Protein AF-A0A522UFE2-F1 (afdb_monomer_lite)

Structure (mmCIF, N/CA/C/O backbone):
data_AF-A0A522UFE2-F1
#
_entry.id   AF-A0A522UFE2-F1
#
loop_
_atom_site.group_PDB
_atom_site.id
_atom_site.type_symbol
_atom_site.label_atom_id
_atom_site.label_alt_id
_atom_site.label_comp_id
_atom_site.label_asym_id
_atom_site.label_entity_id
_atom_site.label_seq_id
_atom_site.pdbx_PDB_ins_code
_atom_site.Cartn_x
_atom_site.Cartn_y
_atom_site.Cartn_z
_atom_site.occupancy
_atom_site.B_iso_or_equiv
_atom_site.auth_seq_id
_atom_site.auth_comp_id
_atom_site.auth_asym_id
_atom_site.auth_atom_id
_atom_site.pdbx_PDB_model_num
ATOM 1 N N . MET A 1 1 ? 15.432 -14.863 -45.506 1.00 61.09 1 MET A N 1
ATOM 2 C CA . MET A 1 1 ? 14.251 -14.047 -45.128 1.00 61.09 1 MET A CA 1
ATOM 3 C C . MET A 1 1 ? 13.942 -14.118 -43.629 1.00 61.09 1 MET A C 1
ATOM 5 O O . MET A 1 1 ? 13.671 -13.081 -43.043 1.00 61.09 1 MET A O 1
ATOM 9 N N . ILE A 1 2 ? 14.026 -15.294 -42.988 1.00 64.62 2 ILE A N 1
ATOM 10 C CA . ILE A 1 2 ? 13.842 -15.439 -41.525 1.00 64.62 2 ILE A CA 1
ATOM 11 C C . ILE A 1 2 ? 15.003 -14.807 -40.733 1.00 64.62 2 ILE A C 1
ATOM 13 O O . ILE A 1 2 ? 14.769 -14.084 -39.770 1.00 64.62 2 ILE A O 1
ATOM 17 N N . GLU A 1 3 ? 16.247 -14.990 -41.182 1.00 68.81 3 GLU A N 1
ATOM 18 C CA . GLU A 1 3 ? 17.440 -14.450 -40.504 1.00 68.81 3 GLU A CA 1
ATOM 19 C C . GLU A 1 3 ? 17.472 -12.915 -40.471 1.00 68.81 3 GLU A C 1
ATOM 21 O O . GLU A 1 3 ? 17.740 -12.312 -39.437 1.00 68.81 3 GLU A O 1
ATOM 26 N N . THR A 1 4 ? 17.095 -12.266 -41.575 1.00 77.31 4 THR A N 1
ATOM 27 C CA . THR A 1 4 ? 16.983 -10.802 -41.669 1.00 77.31 4 THR A CA 1
ATOM 28 C C . THR A 1 4 ? 15.915 -10.233 -40.732 1.00 77.31 4 THR A C 1
ATOM 30 O O . THR A 1 4 ? 16.087 -9.147 -40.190 1.00 77.31 4 THR A O 1
ATOM 33 N N . LEU A 1 5 ? 14.832 -10.977 -40.495 1.00 79.31 5 LEU A N 1
ATOM 34 C CA . LEU A 1 5 ? 13.759 -10.592 -39.574 1.00 79.31 5 LEU A CA 1
ATOM 35 C C . LEU A 1 5 ? 14.210 -10.705 -38.109 1.00 79.31 5 LEU A C 1
ATOM 37 O O . LEU A 1 5 ? 13.937 -9.811 -37.311 1.00 79.31 5 LEU A O 1
ATOM 41 N N . GLY A 1 6 ? 14.965 -11.757 -37.775 1.00 80.94 6 GLY A N 1
ATOM 42 C CA . GLY A 1 6 ? 15.548 -11.942 -36.443 1.00 80.94 6 GLY A CA 1
ATOM 43 C C . GLY A 1 6 ? 16.534 -10.835 -36.058 1.00 80.94 6 GLY A C 1
ATOM 44 O O . GLY A 1 6 ? 16.482 -10.330 -34.938 1.00 80.94 6 GLY A O 1
ATOM 45 N N . VAL A 1 7 ? 17.376 -10.394 -36.999 1.00 84.44 7 VAL A N 1
ATOM 46 C CA . VAL A 1 7 ? 18.330 -9.291 -36.776 1.00 84.44 7 VAL A CA 1
ATOM 47 C C . VAL A 1 7 ? 17.610 -7.963 -36.524 1.00 84.44 7 VAL A C 1
ATOM 49 O O . VAL A 1 7 ? 17.995 -7.222 -35.622 1.00 84.44 7 VAL A O 1
ATOM 52 N N . ILE A 1 8 ? 16.534 -7.674 -37.263 1.00 84.69 8 ILE A N 1
ATOM 53 C CA . ILE A 1 8 ? 15.736 -6.453 -37.063 1.00 84.69 8 ILE A CA 1
ATOM 54 C C . ILE A 1 8 ? 15.066 -6.460 -35.684 1.00 84.69 8 ILE A C 1
ATOM 56 O O . ILE A 1 8 ? 15.129 -5.459 -34.974 1.00 84.69 8 ILE A O 1
ATOM 60 N N . ILE A 1 9 ? 14.469 -7.583 -35.269 1.00 84.56 9 ILE A N 1
ATOM 61 C CA . ILE A 1 9 ? 13.841 -7.714 -33.943 1.00 84.56 9 ILE A CA 1
ATOM 62 C C . ILE A 1 9 ? 14.877 -7.524 -32.830 1.00 84.56 9 ILE A C 1
ATOM 64 O O . ILE A 1 9 ? 14.617 -6.797 -31.871 1.00 84.56 9 ILE A O 1
ATOM 68 N N . LEU A 1 10 ? 16.061 -8.126 -32.972 1.00 87.31 10 LEU A N 1
ATOM 69 C CA . LEU A 1 10 ? 17.159 -7.963 -32.021 1.00 87.31 10 LEU A CA 1
ATOM 70 C C . LEU A 1 10 ? 17.579 -6.491 -31.903 1.00 87.31 10 LEU A C 1
ATOM 72 O O . LEU A 1 10 ? 17.771 -5.987 -30.799 1.00 87.31 10 LEU A O 1
ATOM 76 N N . PHE A 1 11 ? 17.663 -5.785 -33.031 1.00 88.62 11 PHE A N 1
ATOM 77 C CA . PHE A 1 11 ? 17.999 -4.366 -33.063 1.00 88.62 11 PHE A CA 1
ATOM 78 C C . PHE A 1 11 ? 16.919 -3.519 -32.372 1.00 88.62 11 PHE A C 1
ATOM 80 O O . PHE A 1 11 ? 17.228 -2.705 -31.506 1.00 88.62 11 PHE A O 1
ATOM 87 N N . VAL A 1 12 ? 15.637 -3.758 -32.666 1.00 87.62 12 VAL A N 1
ATOM 88 C CA . VAL A 1 12 ? 14.531 -3.060 -31.988 1.00 87.62 12 VAL A CA 1
ATOM 89 C C . VAL A 1 12 ? 14.576 -3.300 -30.476 1.00 87.62 12 VAL A C 1
ATOM 91 O O . VAL A 1 12 ? 14.420 -2.370 -29.682 1.00 87.62 12 VAL A O 1
ATOM 94 N N . PHE A 1 13 ? 14.837 -4.540 -30.067 1.00 89.12 13 PHE A N 1
ATOM 95 C CA . PHE A 1 13 ? 14.903 -4.905 -28.661 1.00 89.12 13 PHE A CA 1
ATOM 96 C C . PHE A 1 13 ? 16.060 -4.207 -27.934 1.00 89.12 13 PHE A C 1
ATOM 98 O O . PHE A 1 13 ? 15.844 -3.592 -26.892 1.00 89.12 13 PHE A O 1
ATOM 105 N N . ILE A 1 14 ? 17.270 -4.251 -28.496 1.00 90.75 14 ILE A N 1
ATOM 106 C CA . ILE A 1 14 ? 18.473 -3.681 -27.873 1.00 90.75 14 ILE A CA 1
ATOM 107 C C . ILE A 1 14 ? 18.424 -2.153 -27.828 1.00 90.75 14 ILE A C 1
ATOM 109 O O . ILE A 1 14 ? 18.828 -1.573 -26.826 1.00 90.75 14 ILE A O 1
ATOM 113 N N . TYR A 1 15 ? 17.949 -1.496 -28.887 1.00 91.31 15 TYR A N 1
ATOM 114 C CA . TYR A 1 15 ? 18.036 -0.037 -28.988 1.00 91.31 15 TYR A CA 1
ATOM 115 C C . TYR A 1 15 ? 16.830 0.702 -28.415 1.00 91.31 15 TYR A C 1
ATOM 117 O O . TYR A 1 15 ? 16.974 1.855 -28.018 1.00 91.31 15 TYR A O 1
ATOM 125 N N . TYR A 1 16 ? 15.661 0.063 -28.340 1.00 89.19 16 TYR A N 1
ATOM 126 C CA . TYR A 1 16 ? 14.452 0.725 -27.849 1.00 89.19 16 TYR A CA 1
ATOM 127 C C . TYR A 1 16 ? 13.933 0.087 -26.567 1.00 89.19 16 TYR A C 1
ATOM 129 O O . TYR A 1 16 ? 13.780 0.776 -25.565 1.00 89.19 16 TYR A O 1
ATOM 137 N N . ILE A 1 17 ? 13.720 -1.229 -26.551 1.00 91.88 17 ILE A N 1
ATOM 138 C CA . ILE A 1 17 ? 13.084 -1.889 -25.401 1.00 91.88 17 ILE A CA 1
ATOM 139 C C . ILE A 1 17 ? 14.013 -1.884 -24.180 1.00 91.88 17 ILE A C 1
ATOM 141 O O . ILE A 1 17 ? 13.602 -1.485 -23.090 1.00 91.88 17 ILE A O 1
ATOM 145 N N . LEU A 1 18 ? 15.275 -2.279 -24.358 1.00 92.75 18 LEU A N 1
ATOM 146 C CA . LEU A 1 18 ? 16.255 -2.388 -23.273 1.00 92.75 18 LEU A CA 1
ATOM 147 C C . LEU A 1 18 ? 16.516 -1.038 -22.572 1.00 92.75 18 LEU A C 1
ATOM 149 O O . LEU A 1 18 ? 16.400 -0.982 -21.345 1.00 92.75 18 LEU A O 1
ATOM 153 N N . PRO A 1 19 ? 16.778 0.073 -23.292 1.00 94.44 19 PRO A N 1
ATOM 154 C CA . PRO A 1 19 ? 16.969 1.379 -22.670 1.00 94.44 19 PRO A CA 1
ATOM 155 C C . PRO A 1 19 ? 15.703 1.893 -21.987 1.00 94.44 19 PRO A C 1
ATOM 157 O O . PRO A 1 19 ? 15.796 2.444 -20.893 1.00 94.44 19 PRO A O 1
ATOM 160 N N . THR A 1 20 ? 14.515 1.674 -22.567 1.00 93.44 20 THR A N 1
ATOM 161 C CA . THR A 1 20 ? 13.252 2.046 -21.911 1.00 93.44 20 THR A CA 1
ATOM 162 C C . THR A 1 20 ? 13.071 1.301 -20.591 1.00 93.44 20 THR A C 1
ATOM 164 O O . THR A 1 20 ? 12.734 1.932 -19.592 1.00 93.44 20 THR A O 1
ATOM 167 N N . ILE A 1 21 ? 13.363 -0.003 -20.539 1.00 94.19 21 ILE A N 1
ATOM 168 C CA . ILE A 1 21 ? 13.310 -0.778 -19.290 1.00 94.19 21 ILE A CA 1
ATOM 169 C C . ILE A 1 21 ? 14.284 -0.209 -18.253 1.00 94.19 21 ILE A C 1
ATOM 171 O O . ILE A 1 21 ? 13.901 -0.041 -17.096 1.00 94.19 21 ILE A O 1
ATOM 175 N N . ILE A 1 22 ? 15.514 0.127 -18.653 1.00 95.62 22 ILE A N 1
ATOM 176 C CA . ILE A 1 22 ? 16.522 0.698 -17.748 1.00 95.62 22 ILE A CA 1
ATOM 177 C C . ILE A 1 22 ? 16.064 2.056 -17.202 1.00 95.62 22 ILE A C 1
ATOM 179 O O . ILE A 1 22 ? 16.133 2.281 -15.995 1.00 95.62 22 ILE A O 1
ATOM 183 N N . ILE A 1 23 ? 15.558 2.945 -18.060 1.00 95.12 23 ILE A N 1
ATOM 184 C CA . ILE A 1 23 ? 15.082 4.277 -17.659 1.00 95.12 23 ILE A CA 1
ATOM 185 C C . ILE A 1 23 ? 13.871 4.155 -16.729 1.00 95.12 23 ILE A C 1
ATOM 187 O O . ILE A 1 23 ? 13.848 4.779 -15.668 1.00 95.12 23 ILE A O 1
ATOM 191 N N . CYS A 1 24 ? 12.885 3.323 -17.079 1.00 92.94 24 CYS A N 1
ATOM 192 C CA . CYS A 1 24 ? 11.717 3.085 -16.234 1.00 92.94 24 CYS A CA 1
ATOM 193 C C . CYS A 1 24 ? 12.113 2.466 -14.887 1.00 92.94 24 CYS A C 1
ATOM 195 O O . CYS A 1 24 ? 11.653 2.927 -13.844 1.00 92.94 24 CYS A O 1
ATOM 197 N N . GLY A 1 25 ? 12.995 1.464 -14.890 1.00 93.62 25 GLY A N 1
ATOM 198 C CA . GLY A 1 25 ? 13.504 0.830 -13.674 1.00 93.62 25 GLY A CA 1
ATOM 199 C C . GLY A 1 25 ? 14.259 1.811 -12.777 1.00 93.62 25 GLY A C 1
ATOM 200 O O . GLY A 1 25 ? 13.993 1.877 -11.578 1.00 93.62 25 GLY A O 1
ATOM 201 N N . GLY A 1 26 ? 15.140 2.631 -13.357 1.00 93.88 26 GLY A N 1
ATOM 202 C CA . GLY A 1 26 ? 15.868 3.678 -12.639 1.00 93.88 26 GLY A CA 1
ATOM 203 C C . GLY A 1 26 ? 14.940 4.732 -12.035 1.00 93.88 26 GLY A C 1
ATOM 204 O O . GLY A 1 26 ? 15.106 5.106 -10.875 1.00 93.88 26 GLY A O 1
ATOM 205 N N . TYR A 1 27 ? 13.914 5.158 -12.776 1.00 91.44 27 TYR A N 1
ATOM 206 C CA . TYR A 1 27 ? 12.900 6.080 -12.267 1.00 91.44 27 TYR A CA 1
ATOM 207 C C . TYR A 1 27 ? 12.121 5.485 -11.087 1.00 91.44 27 TYR A C 1
ATOM 209 O O . TYR A 1 27 ? 11.969 6.145 -10.062 1.00 91.44 27 TYR A O 1
ATOM 217 N N . LEU A 1 28 ? 11.676 4.227 -11.185 1.00 90.31 28 LEU A N 1
ATOM 218 C CA . LEU A 1 28 ? 10.976 3.552 -10.087 1.00 90.31 28 LEU A CA 1
ATOM 219 C C . LEU A 1 28 ? 11.856 3.446 -8.832 1.00 90.31 28 LEU A C 1
ATOM 221 O O . LEU A 1 28 ? 11.386 3.748 -7.736 1.00 90.31 28 LEU A O 1
ATOM 225 N N . LEU A 1 29 ? 13.133 3.080 -8.985 1.00 90.19 29 LEU A N 1
ATOM 226 C CA . LEU A 1 29 ? 14.089 3.026 -7.874 1.00 90.19 29 LEU A CA 1
ATOM 227 C C . LEU A 1 29 ? 14.295 4.397 -7.227 1.00 90.19 29 LEU A C 1
ATOM 229 O O . LEU A 1 29 ? 14.285 4.497 -6.001 1.00 90.19 29 LEU A O 1
ATOM 233 N N . TYR A 1 30 ? 14.424 5.454 -8.032 1.00 90.44 30 TYR A N 1
ATOM 234 C CA . TYR A 1 30 ? 14.517 6.822 -7.528 1.00 90.44 30 TYR A CA 1
ATOM 235 C C . TYR A 1 30 ? 13.289 7.196 -6.688 1.00 90.44 30 TYR A C 1
ATOM 237 O O . TYR A 1 30 ? 13.452 7.685 -5.575 1.00 90.44 30 TYR A O 1
ATOM 245 N N . LYS A 1 31 ? 12.072 6.900 -7.168 1.00 88.12 31 LYS A N 1
ATOM 246 C CA . LYS A 1 31 ? 10.823 7.187 -6.438 1.00 88.12 31 LYS A CA 1
ATOM 247 C C . LYS A 1 31 ? 10.730 6.428 -5.116 1.00 88.12 31 LYS A C 1
ATOM 249 O O . LYS A 1 31 ? 10.284 6.998 -4.125 1.00 88.12 31 LYS A O 1
ATOM 254 N N . ILE A 1 32 ? 11.180 5.171 -5.091 1.00 87.00 32 ILE A N 1
ATOM 255 C CA . ILE A 1 32 ? 11.267 4.366 -3.864 1.00 87.00 32 ILE A CA 1
ATOM 256 C C . ILE A 1 32 ? 12.258 4.991 -2.880 1.00 87.00 32 ILE A C 1
ATOM 258 O O . ILE A 1 32 ? 11.941 5.126 -1.702 1.00 87.00 32 ILE A O 1
ATOM 262 N N . TRP A 1 33 ? 13.432 5.403 -3.359 1.00 87.62 33 TRP A N 1
ATOM 263 C CA . TRP A 1 33 ? 14.462 6.015 -2.521 1.00 87.62 33 TRP A CA 1
ATOM 264 C C . TRP A 1 33 ? 14.036 7.380 -1.969 1.00 87.62 33 TRP A C 1
ATOM 266 O O . TRP A 1 33 ? 14.331 7.713 -0.826 1.00 87.62 33 TRP A O 1
ATOM 276 N N . SER A 1 34 ? 13.334 8.177 -2.774 1.00 87.69 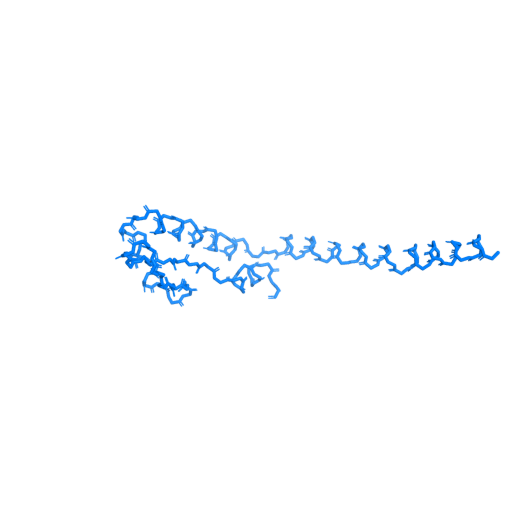34 SER A N 1
ATOM 277 C CA . SER A 1 34 ? 12.852 9.507 -2.396 1.00 87.69 34 SER A CA 1
ATOM 278 C C . SER A 1 34 ? 11.504 9.491 -1.670 1.00 87.69 34 SER A C 1
ATOM 280 O O . SER A 1 34 ? 10.921 10.555 -1.461 1.00 87.69 34 SER A O 1
ATOM 282 N N . ALA A 1 35 ? 10.953 8.314 -1.366 1.00 89.12 35 ALA A N 1
ATOM 283 C CA . ALA A 1 35 ? 9.653 8.201 -0.720 1.00 89.12 35 ALA A CA 1
ATOM 284 C C . ALA A 1 35 ? 9.682 8.869 0.659 1.00 89.12 35 ALA A C 1
ATOM 286 O O . ALA A 1 35 ? 10.654 8.740 1.405 1.00 89.12 35 ALA A O 1
ATOM 287 N N . ASN A 1 36 ? 8.607 9.575 1.014 1.00 87.62 36 ASN A N 1
ATOM 288 C CA . ASN A 1 36 ? 8.517 10.188 2.334 1.00 87.62 36 ASN A CA 1
ATOM 289 C C . ASN A 1 36 ? 8.301 9.076 3.379 1.00 87.62 36 ASN A C 1
ATOM 291 O O . ASN A 1 36 ? 7.237 8.447 3.361 1.00 87.62 36 ASN A O 1
ATOM 295 N N . PRO A 1 37 ? 9.254 8.836 4.302 1.00 87.94 37 PRO A N 1
ATOM 296 C CA . PRO A 1 37 ? 9.161 7.729 5.251 1.00 87.94 37 PRO A CA 1
ATOM 297 C C . PRO A 1 37 ? 7.915 7.825 6.140 1.00 87.94 37 PRO A C 1
ATOM 299 O O . PRO A 1 37 ? 7.305 6.799 6.427 1.00 87.94 37 PRO A O 1
ATOM 302 N N . TYR A 1 38 ? 7.473 9.039 6.489 1.00 89.25 38 TYR A N 1
ATOM 303 C CA . TYR A 1 38 ? 6.275 9.252 7.306 1.00 89.25 38 TYR A CA 1
ATOM 304 C C . TYR A 1 38 ? 4.986 8.830 6.590 1.00 89.25 38 TYR A C 1
ATOM 306 O O . TYR A 1 38 ? 4.104 8.221 7.191 1.00 89.25 38 TYR A O 1
ATOM 314 N N . GLU A 1 39 ? 4.869 9.123 5.293 1.00 89.75 39 GLU A N 1
ATOM 315 C CA . GLU A 1 39 ? 3.703 8.719 4.496 1.00 89.75 39 GLU A CA 1
ATOM 316 C C . GLU A 1 39 ? 3.696 7.201 4.269 1.00 89.75 39 GLU A C 1
ATOM 318 O O . GLU A 1 39 ? 2.646 6.560 4.345 1.00 89.75 39 GLU A O 1
ATOM 323 N N . VAL A 1 40 ? 4.871 6.603 4.042 1.00 90.56 40 VAL A N 1
ATOM 324 C CA . VAL A 1 40 ? 5.011 5.146 3.902 1.00 90.56 40 VAL A CA 1
ATOM 325 C C . VAL A 1 40 ? 4.616 4.438 5.197 1.00 90.56 40 VAL A C 1
ATOM 327 O O . VAL A 1 40 ? 3.821 3.496 5.152 1.00 90.56 40 VAL A O 1
ATOM 330 N N . GLU A 1 41 ? 5.117 4.902 6.342 1.00 92.94 41 GLU A N 1
ATOM 331 C CA . GLU A 1 41 ? 4.777 4.345 7.652 1.00 92.94 41 GLU A CA 1
ATOM 332 C C . GLU A 1 41 ? 3.280 4.483 7.942 1.00 92.94 41 GLU A C 1
ATOM 334 O O . GLU A 1 41 ? 2.630 3.502 8.307 1.00 92.94 41 GLU A O 1
ATOM 339 N N . LYS A 1 42 ? 2.693 5.658 7.686 1.00 91.56 42 LYS A N 1
ATOM 340 C CA . LYS A 1 42 ? 1.253 5.882 7.851 1.00 91.56 42 LYS A CA 1
ATOM 341 C C . LYS A 1 42 ? 0.431 4.880 7.035 1.00 91.56 42 LYS A C 1
ATOM 343 O O . LYS A 1 42 ? -0.477 4.242 7.565 1.00 91.56 42 LYS A O 1
ATOM 348 N N . VAL A 1 43 ? 0.766 4.683 5.758 1.00 93.00 43 VAL A N 1
ATOM 349 C CA . VAL A 1 43 ? 0.078 3.704 4.899 1.00 93.00 43 VAL A CA 1
ATOM 350 C C . VAL A 1 43 ? 0.259 2.274 5.419 1.00 93.00 43 VAL A C 1
ATOM 352 O O . VAL A 1 43 ? -0.675 1.472 5.338 1.00 93.00 43 VAL A O 1
ATOM 355 N N . GLN A 1 44 ? 1.428 1.927 5.962 1.00 92.81 44 GLN A N 1
ATOM 356 C CA . GLN A 1 44 ? 1.661 0.615 6.571 1.00 92.81 44 GLN A CA 1
ATOM 357 C C . GLN A 1 44 ? 0.820 0.405 7.835 1.00 92.81 44 GLN A C 1
ATOM 359 O O . GLN A 1 44 ? 0.193 -0.648 7.970 1.00 92.81 44 GLN A O 1
ATOM 364 N N . GLN A 1 45 ? 0.739 1.406 8.713 1.00 93.44 45 GLN A N 1
ATOM 365 C CA . GLN A 1 45 ? -0.108 1.369 9.906 1.00 93.44 45 GLN A CA 1
ATOM 366 C C . GLN A 1 45 ? -1.584 1.207 9.524 1.00 93.44 45 GLN A C 1
ATOM 368 O O . GLN A 1 45 ? -2.254 0.314 10.037 1.00 93.44 45 GLN A O 1
ATOM 373 N N . MET A 1 46 ? -2.070 1.967 8.537 1.00 93.38 46 MET A N 1
ATOM 374 C CA . MET A 1 46 ? -3.436 1.815 8.020 1.00 93.38 46 MET A CA 1
ATOM 375 C C . MET A 1 46 ? -3.691 0.403 7.477 1.00 93.38 46 MET A C 1
ATOM 377 O O . MET A 1 46 ? -4.714 -0.206 7.785 1.00 93.38 46 MET A O 1
ATOM 381 N N . LYS A 1 47 ? -2.755 -0.162 6.698 1.00 94.06 47 LYS A N 1
ATOM 382 C CA . LYS A 1 47 ? -2.865 -1.542 6.187 1.00 94.06 47 LYS A CA 1
ATOM 383 C C . LYS A 1 47 ? -2.918 -2.564 7.321 1.00 94.06 47 LYS A C 1
ATOM 385 O O . LYS A 1 47 ? -3.668 -3.536 7.228 1.00 94.06 47 LYS A O 1
ATOM 390 N N . HIS A 1 48 ? -2.145 -2.347 8.381 1.00 94.94 48 HIS A N 1
ATOM 391 C CA . HIS A 1 48 ? -2.161 -3.199 9.561 1.00 94.94 48 HIS A CA 1
ATOM 392 C C . HIS A 1 48 ? -3.507 -3.122 10.295 1.00 94.94 48 HIS A C 1
ATOM 394 O O . HIS A 1 48 ? -4.113 -4.160 10.562 1.00 94.94 48 HIS A O 1
ATOM 400 N N . THR A 1 49 ? -4.031 -1.918 10.535 1.00 94.88 49 THR A N 1
ATOM 401 C CA . THR A 1 49 ? -5.349 -1.716 11.157 1.00 94.88 49 THR A CA 1
ATOM 402 C C . THR A 1 49 ? -6.460 -2.352 10.327 1.00 94.88 49 THR A C 1
ATOM 404 O O . THR A 1 49 ? -7.264 -3.108 10.864 1.00 94.88 49 THR A O 1
ATOM 407 N N . VAL A 1 50 ? -6.456 -2.163 9.005 1.00 94.94 50 VAL A N 1
ATOM 408 C CA . VAL A 1 50 ? -7.418 -2.801 8.091 1.00 94.94 50 VAL A CA 1
ATOM 409 C C . VAL A 1 50 ? -7.356 -4.327 8.174 1.00 94.94 50 VAL A C 1
ATOM 411 O O . VAL A 1 50 ? -8.393 -4.990 8.181 1.00 94.94 50 VAL A O 1
ATOM 414 N N . LYS A 1 51 ? -6.153 -4.908 8.263 1.00 95.25 51 LYS A N 1
ATOM 415 C CA . LYS A 1 51 ? -5.983 -6.359 8.415 1.00 95.25 51 LYS A CA 1
ATOM 416 C C . LYS A 1 51 ? -6.609 -6.859 9.719 1.00 95.25 51 LYS A C 1
ATOM 418 O O . LYS A 1 51 ? -7.280 -7.887 9.703 1.00 95.25 51 LYS A O 1
ATOM 423 N N . LEU A 1 52 ? -6.419 -6.134 10.822 1.00 94.56 52 LEU A N 1
ATOM 424 C CA . LEU A 1 52 ? -7.035 -6.457 12.111 1.00 94.56 52 LEU A CA 1
ATOM 425 C C . LEU A 1 52 ? -8.559 -6.283 12.083 1.00 94.56 52 LEU A C 1
ATOM 427 O O . LEU A 1 52 ? -9.275 -7.130 12.613 1.00 94.56 52 LEU A O 1
ATOM 431 N N . ALA A 1 53 ? -9.057 -5.229 11.434 1.00 93.69 53 ALA A N 1
ATOM 432 C CA . ALA A 1 53 ? -10.487 -4.977 11.291 1.00 93.69 53 ALA A CA 1
ATOM 433 C C . ALA A 1 53 ? -11.174 -6.104 10.507 1.00 93.69 53 ALA A C 1
ATOM 435 O O . ALA A 1 53 ? -12.177 -6.654 10.954 1.00 93.69 53 ALA A O 1
ATOM 436 N N . ASN A 1 54 ? -10.574 -6.527 9.390 1.00 92.56 54 ASN A N 1
ATOM 437 C CA . ASN A 1 54 ? -11.065 -7.651 8.587 1.00 92.56 54 ASN A CA 1
ATOM 438 C C . ASN A 1 54 ? -10.944 -9.009 9.300 1.00 92.56 54 ASN A C 1
ATOM 440 O O . ASN A 1 54 ? -11.640 -9.949 8.931 1.00 92.56 54 ASN A O 1
ATOM 444 N N . ALA A 1 55 ? -10.085 -9.118 10.317 1.00 92.56 55 ALA A N 1
ATOM 445 C CA . ALA A 1 55 ? -10.004 -10.284 11.195 1.00 92.56 55 ALA A CA 1
ATOM 446 C C . ALA A 1 55 ? -11.035 -10.251 12.345 1.00 92.56 55 ALA A C 1
ATOM 448 O O . ALA A 1 55 ? -11.061 -11.170 13.159 1.00 92.56 55 ALA A O 1
ATOM 449 N N . GLY A 1 56 ? -11.875 -9.210 12.429 1.00 89.50 56 GLY A N 1
ATOM 450 C CA . GLY A 1 56 ? -12.941 -9.087 13.427 1.00 89.50 56 GLY A CA 1
ATOM 451 C C . GLY A 1 56 ? -12.557 -8.333 14.705 1.00 89.50 56 GLY A C 1
ATOM 452 O O . GLY A 1 56 ? -13.309 -8.366 15.677 1.00 89.50 56 GLY A O 1
ATOM 453 N N . ASN A 1 57 ? -11.411 -7.643 14.743 1.00 94.00 57 ASN A N 1
ATOM 454 C CA . ASN A 1 57 ? -11.038 -6.829 15.902 1.00 94.00 57 ASN A CA 1
ATOM 455 C C . ASN A 1 57 ? -11.897 -5.553 15.973 1.00 94.00 57 ASN A C 1
ATOM 457 O O . ASN A 1 57 ? -11.769 -4.668 15.127 1.00 94.00 57 ASN A O 1
ATOM 461 N N . GLN A 1 58 ? -12.727 -5.435 17.014 1.00 92.81 58 GLN A N 1
ATOM 462 C CA . GLN A 1 58 ? -13.664 -4.318 17.187 1.00 92.81 58 GLN A CA 1
ATOM 463 C C . GLN A 1 58 ? -12.985 -2.944 17.276 1.00 92.81 58 GLN A C 1
ATOM 465 O O . GLN A 1 58 ? -13.454 -1.999 16.648 1.00 92.81 58 GLN A O 1
ATOM 470 N N . ASN A 1 59 ? -11.855 -2.828 17.978 1.00 94.19 59 ASN A N 1
ATOM 471 C CA . ASN A 1 59 ? -11.142 -1.550 18.096 1.00 94.19 59 ASN A CA 1
ATOM 472 C C . ASN A 1 59 ? -10.566 -1.108 16.745 1.00 94.19 59 ASN A C 1
ATOM 474 O O . ASN A 1 59 ? -10.592 0.070 16.402 1.00 94.19 59 ASN A O 1
ATOM 478 N N . ALA A 1 60 ? -10.073 -2.065 15.955 1.00 93.31 60 ALA A N 1
ATOM 479 C CA . ALA A 1 60 ? -9.565 -1.785 14.617 1.00 93.31 60 ALA A CA 1
ATOM 480 C C . ALA A 1 60 ? -10.691 -1.431 13.634 1.00 93.31 60 ALA A C 1
ATOM 482 O O . ALA A 1 60 ? -10.484 -0.601 12.753 1.00 93.31 60 ALA A O 1
ATOM 483 N N . ILE A 1 61 ? -1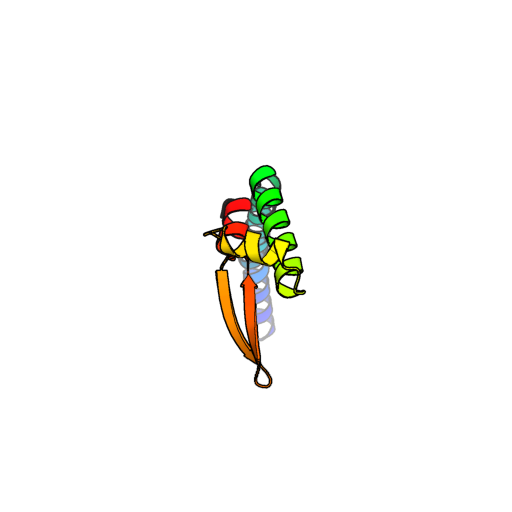1.875 -2.034 13.793 1.00 92.75 61 ILE A N 1
ATOM 484 C CA . ILE A 1 61 ? -13.077 -1.682 13.029 1.00 92.75 61 ILE A CA 1
ATOM 485 C C . ILE A 1 61 ? -13.464 -0.228 13.297 1.00 92.75 61 ILE A C 1
ATOM 487 O O . ILE A 1 61 ? -13.597 0.52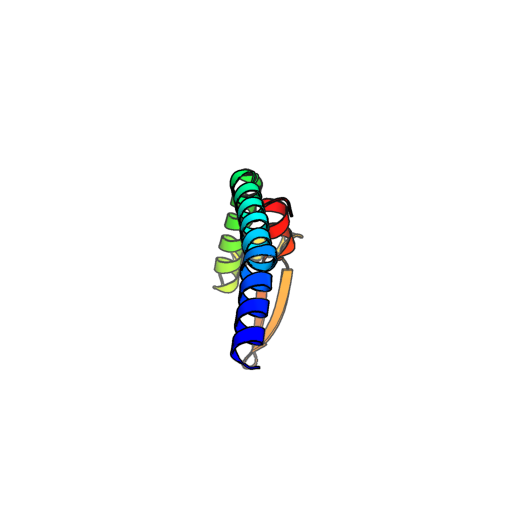7 12.341 1.00 92.75 61 ILE A O 1
ATOM 491 N N . LEU A 1 62 ? -13.567 0.177 14.567 1.00 93.44 62 LEU A N 1
ATOM 492 C CA . LEU A 1 62 ? -13.890 1.558 14.941 1.00 93.44 62 LEU A CA 1
ATOM 493 C C . LEU A 1 62 ? -12.868 2.547 14.370 1.00 93.44 62 LEU A C 1
ATOM 495 O O . LEU A 1 62 ? -13.250 3.502 13.701 1.00 93.44 62 LEU A O 1
ATOM 499 N N . ALA A 1 63 ? -11.573 2.256 14.513 1.00 92.75 63 ALA A N 1
ATOM 500 C CA . ALA A 1 63 ? -10.518 3.082 13.927 1.00 92.75 63 ALA A CA 1
ATOM 501 C C . ALA A 1 63 ? -10.632 3.191 12.392 1.00 92.75 63 ALA A C 1
ATOM 503 O O . ALA A 1 63 ? -10.369 4.245 11.821 1.00 92.75 63 ALA A O 1
ATOM 504 N N . CYS A 1 64 ? -11.049 2.117 11.709 1.00 92.19 64 CYS A N 1
ATOM 505 C CA . CYS A 1 64 ? -11.295 2.151 10.266 1.00 92.19 64 CYS A CA 1
ATOM 506 C C . CYS A 1 64 ? -12.572 2.907 9.875 1.00 92.19 64 CYS A C 1
ATOM 508 O O . CYS A 1 64 ? -12.684 3.330 8.728 1.00 92.19 64 CYS A O 1
ATOM 510 N N . GLU A 1 65 ? -13.547 3.028 10.775 1.00 90.19 65 GLU A N 1
ATOM 511 C CA . GLU A 1 65 ? -14.789 3.773 10.542 1.00 90.19 65 GLU A CA 1
ATOM 512 C C . GLU A 1 65 ? -14.632 5.272 10.804 1.00 90.19 65 GLU A C 1
ATOM 514 O O . GLU A 1 65 ? -15.302 6.073 10.154 1.00 90.19 65 GLU A O 1
ATOM 519 N N . GLU A 1 66 ? -13.721 5.652 11.699 1.00 92.00 66 GLU A N 1
ATOM 520 C CA . GLU A 1 66 ? -13.354 7.047 11.958 1.00 92.00 66 GLU A CA 1
ATOM 521 C C . GLU A 1 66 ? -12.436 7.632 10.870 1.00 92.00 66 GLU A C 1
ATOM 523 O O . GLU A 1 66 ? -12.432 8.844 10.637 1.00 92.00 66 GLU A O 1
ATOM 528 N N . ASP A 1 67 ? -11.673 6.790 10.167 1.00 91.12 67 ASP A N 1
ATOM 529 C CA . ASP A 1 67 ? -10.757 7.232 9.116 1.00 91.12 67 ASP A CA 1
ATOM 530 C C . ASP A 1 67 ? -11.453 7.345 7.746 1.00 91.12 67 ASP A C 1
ATOM 532 O O . ASP A 1 67 ? -11.705 6.357 7.053 1.00 91.12 67 ASP A O 1
ATOM 536 N N . TYR A 1 68 ? -11.686 8.586 7.303 1.00 87.69 68 TYR A N 1
ATOM 537 C CA . TYR A 1 68 ? -12.290 8.903 6.001 1.00 87.69 68 TYR A CA 1
ATOM 538 C C . TYR A 1 68 ? -11.489 8.390 4.793 1.00 87.69 68 TYR A C 1
ATOM 540 O O . TYR A 1 68 ? -12.008 8.340 3.674 1.00 87.69 68 TYR A O 1
ATOM 548 N N . GLN A 1 69 ? -10.210 8.062 4.980 1.00 90.75 69 GLN A N 1
ATOM 549 C CA . GLN A 1 69 ? -9.336 7.598 3.911 1.00 90.75 69 GLN A CA 1
ATOM 550 C C . GLN A 1 69 ? -9.488 6.093 3.652 1.00 90.75 69 GLN A C 1
ATOM 552 O O . GLN A 1 69 ? -9.125 5.615 2.572 1.00 90.75 69 GLN A O 1
ATOM 557 N N . ILE A 1 70 ? -10.029 5.338 4.611 1.00 92.56 70 ILE A N 1
ATOM 558 C CA . ILE A 1 70 ? -10.232 3.895 4.494 1.00 92.56 70 ILE A CA 1
ATOM 559 C C . ILE A 1 70 ? -11.545 3.619 3.766 1.00 92.56 70 ILE A C 1
ATOM 561 O O . ILE A 1 70 ? -12.601 4.174 4.057 1.00 92.56 70 ILE A O 1
ATOM 565 N N . ARG A 1 71 ? -11.496 2.707 2.793 1.00 92.31 71 ARG A N 1
ATOM 566 C CA . ARG A 1 71 ? -12.685 2.308 2.045 1.00 92.31 71 ARG A CA 1
ATOM 567 C C . ARG A 1 71 ? -13.356 1.119 2.716 1.00 92.31 71 ARG A C 1
ATOM 569 O O . ARG A 1 71 ? -12.769 0.037 2.782 1.00 92.31 71 ARG A O 1
ATOM 576 N N . LYS A 1 72 ? -14.615 1.300 3.113 1.00 92.06 72 LYS A N 1
ATOM 577 C CA . LYS A 1 72 ? -15.509 0.229 3.566 1.00 92.06 72 LYS A CA 1
ATOM 578 C C . LYS A 1 72 ? -16.302 -0.333 2.386 1.00 92.06 72 LYS A C 1
ATOM 580 O O . LYS A 1 72 ? -16.882 0.404 1.594 1.00 92.06 72 LYS A O 1
ATOM 585 N N . SER A 1 73 ? -16.328 -1.653 2.276 1.00 90.69 73 SER A N 1
ATOM 586 C CA . SER A 1 73 ? -17.175 -2.399 1.345 1.00 90.69 73 SER A CA 1
ATOM 587 C C . SER A 1 73 ? -18.007 -3.394 2.136 1.00 90.69 73 SER A C 1
ATOM 589 O O . SER A 1 73 ? -17.501 -4.015 3.063 1.00 90.69 73 SER A O 1
ATOM 591 N N . ILE A 1 74 ? -19.284 -3.531 1.803 1.00 90.75 74 ILE A N 1
ATOM 592 C CA . ILE A 1 74 ? -20.176 -4.479 2.468 1.00 90.75 74 ILE A CA 1
ATOM 593 C C . ILE A 1 74 ? -20.379 -5.640 1.504 1.00 90.75 74 ILE A C 1
ATOM 595 O O . ILE A 1 74 ? -20.740 -5.427 0.347 1.00 90.75 74 ILE A O 1
ATOM 599 N N . ARG A 1 75 ? -20.099 -6.858 1.962 1.00 87.88 75 ARG A N 1
ATOM 600 C CA . ARG A 1 75 ? -20.301 -8.084 1.193 1.00 87.88 75 ARG A CA 1
ATOM 601 C C . ARG A 1 75 ? -21.271 -8.992 1.920 1.00 87.88 75 ARG A C 1
ATOM 603 O O . ARG A 1 75 ? -21.218 -9.118 3.137 1.00 87.88 75 ARG A O 1
ATOM 610 N N . TYR A 1 76 ? -22.143 -9.619 1.147 1.00 88.31 76 TYR A N 1
ATOM 611 C CA . TYR A 1 76 ? -23.029 -10.661 1.635 1.00 88.31 76 TYR A CA 1
ATOM 612 C C . TYR A 1 76 ? -22.385 -12.003 1.299 1.00 88.31 76 TYR A C 1
ATOM 614 O O . TYR A 1 76 ? -22.158 -12.290 0.124 1.00 88.31 76 TYR A O 1
ATOM 622 N N . VAL A 1 77 ? -22.026 -12.781 2.315 1.00 85.94 77 VAL A N 1
ATOM 623 C CA . VAL A 1 77 ? -21.376 -14.088 2.157 1.00 85.94 77 VAL A CA 1
ATOM 624 C C . VAL A 1 77 ? -22.082 -15.059 3.093 1.00 85.94 77 VAL A C 1
ATOM 626 O O . VAL A 1 77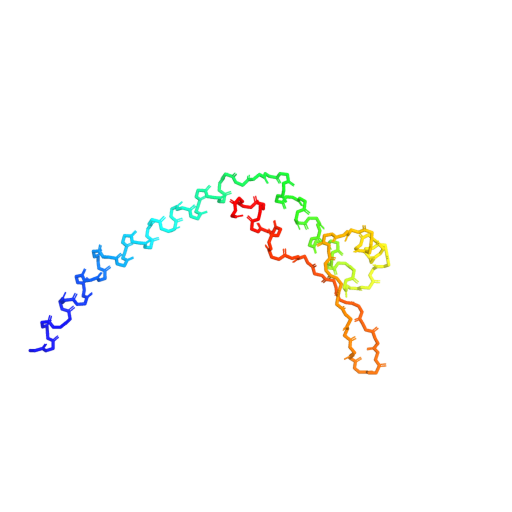 ? -22.228 -14.766 4.275 1.00 85.94 77 VAL A O 1
ATOM 629 N N . ASP A 1 78 ? -22.574 -16.175 2.554 1.00 86.00 78 ASP A N 1
ATOM 630 C CA . ASP A 1 78 ? -23.201 -17.266 3.317 1.00 86.00 78 ASP A CA 1
ATOM 631 C C . ASP A 1 78 ? -24.315 -16.828 4.289 1.00 86.00 78 ASP A C 1
ATOM 633 O O . ASP A 1 78 ? -24.400 -17.281 5.428 1.00 86.00 78 ASP A O 1
ATOM 637 N N . GLY A 1 79 ? -25.187 -15.914 3.850 1.00 86.44 79 GLY A N 1
ATOM 638 C CA . GLY A 1 79 ? -26.294 -15.422 4.681 1.00 86.44 79 GLY A CA 1
ATOM 639 C C . GLY A 1 79 ? -25.891 -14.366 5.717 1.00 86.44 79 GLY A C 1
ATOM 640 O O . GLY A 1 79 ? -26.745 -13.900 6.469 1.00 86.44 79 GLY A O 1
ATOM 641 N N . GLN A 1 80 ? -24.615 -13.971 5.762 1.00 85.00 80 GLN A N 1
ATOM 642 C CA . GLN A 1 80 ? -24.090 -12.973 6.689 1.00 85.00 80 GLN A CA 1
ATOM 643 C C . GLN A 1 80 ? -23.624 -11.709 5.964 1.00 85.00 80 GLN A C 1
ATOM 645 O O . GLN A 1 80 ? -23.055 -11.747 4.870 1.00 85.00 80 GLN A O 1
ATOM 650 N N . ILE A 1 81 ? -23.849 -10.565 6.612 1.00 86.12 81 ILE A N 1
ATOM 651 C CA . ILE A 1 81 ? -23.331 -9.267 6.178 1.00 86.12 81 ILE A CA 1
ATOM 652 C C . ILE A 1 81 ? -21.940 -9.095 6.782 1.00 86.12 81 ILE A C 1
ATOM 654 O O . ILE A 1 81 ? -21.803 -8.970 7.996 1.00 86.12 81 ILE A O 1
ATOM 658 N N . ILE A 1 82 ? -20.917 -9.043 5.935 1.00 86.69 82 ILE A N 1
ATOM 659 C CA . ILE A 1 82 ? -19.529 -8.837 6.342 1.00 86.69 82 ILE A CA 1
ATOM 660 C C . ILE A 1 82 ? -19.056 -7.479 5.823 1.00 86.69 82 ILE A C 1
ATOM 662 O O . ILE A 1 82 ? -19.120 -7.188 4.624 1.00 86.69 82 ILE A O 1
ATOM 666 N N . ALA A 1 83 ? -18.557 -6.637 6.726 1.00 87.62 83 ALA A N 1
ATOM 667 C CA . ALA A 1 83 ? -17.836 -5.426 6.358 1.00 87.62 83 ALA A CA 1
ATOM 668 C C . ALA A 1 83 ? -16.378 -5.774 6.034 1.00 87.62 83 ALA A C 1
ATOM 670 O O . ALA A 1 83 ? -15.708 -6.465 6.793 1.00 87.62 83 ALA A O 1
ATOM 671 N N . HIS A 1 84 ? -15.888 -5.285 4.901 1.00 91.62 84 HIS A N 1
ATOM 672 C CA . HIS A 1 84 ? -14.516 -5.461 4.458 1.00 91.62 84 HIS A CA 1
ATOM 673 C C . HIS A 1 84 ? -13.876 -4.101 4.181 1.00 91.62 84 HIS A C 1
ATOM 675 O O . HIS A 1 84 ? -14.334 -3.342 3.319 1.00 91.62 84 HIS A O 1
ATOM 681 N N . TYR A 1 85 ? -12.788 -3.825 4.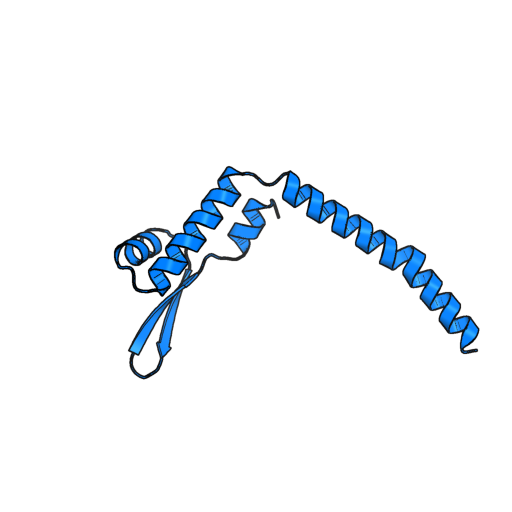886 1.00 93.75 85 TYR A N 1
ATOM 682 C CA . TYR A 1 85 ? -12.028 -2.585 4.833 1.00 93.75 85 TYR A CA 1
ATOM 683 C C . TYR A 1 85 ? -10.835 -2.726 3.884 1.00 93.75 85 TYR A C 1
ATOM 685 O O . TYR A 1 85 ? -10.285 -3.815 3.694 1.00 93.75 85 TYR A O 1
ATOM 693 N N . SER A 1 86 ? -10.438 -1.626 3.247 1.00 93.75 86 SER A N 1
ATOM 694 C CA . SER A 1 86 ? -9.295 -1.590 2.331 1.00 93.75 86 SER A CA 1
ATOM 695 C C . SER A 1 86 ? -8.651 -0.209 2.289 1.00 93.75 86 SER A C 1
ATOM 697 O O . SER A 1 86 ? -9.341 0.809 2.346 1.00 93.75 86 SER A O 1
ATOM 699 N N . VAL A 1 87 ? -7.324 -0.180 2.155 1.00 93.88 87 VAL A N 1
ATOM 700 C CA . VAL A 1 87 ? -6.574 1.057 1.912 1.00 93.88 87 VAL A CA 1
ATOM 701 C C . VAL A 1 87 ? -6.555 1.322 0.402 1.00 93.88 87 VAL A C 1
ATOM 703 O O . VAL A 1 87 ? -6.108 0.447 -0.347 1.00 93.88 87 VAL A O 1
ATOM 706 N N . PRO A 1 88 ? -7.020 2.489 -0.075 1.00 92.00 88 PRO A N 1
ATOM 707 C CA . PRO A 1 88 ? -6.981 2.828 -1.492 1.00 92.00 88 PRO A CA 1
ATOM 708 C C . PRO A 1 88 ? -5.561 2.818 -2.076 1.00 92.00 88 PRO A C 1
ATOM 710 O O . PRO A 1 88 ? -4.599 3.264 -1.447 1.00 92.00 88 PRO A O 1
ATOM 713 N N . SER A 1 89 ? -5.431 2.368 -3.326 1.00 88.81 89 SER A N 1
ATOM 714 C CA . SER A 1 89 ? -4.140 2.285 -4.029 1.00 88.81 89 SER A CA 1
ATOM 715 C C . SER A 1 89 ? -3.451 3.644 -4.181 1.00 88.81 89 SER A C 1
ATOM 717 O O . SER A 1 89 ? -2.230 3.723 -4.046 1.00 88.81 89 SER A O 1
ATOM 719 N N . TRP A 1 90 ? -4.223 4.719 -4.376 1.00 88.81 90 TRP A N 1
ATOM 720 C CA . TRP A 1 90 ? -3.695 6.079 -4.513 1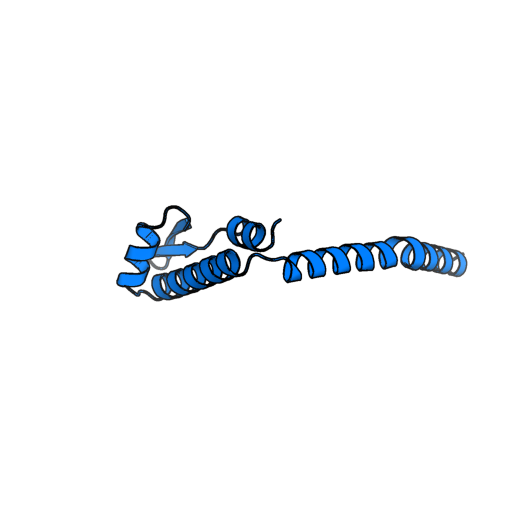.00 88.81 90 TRP A CA 1
ATOM 721 C C . TRP A 1 90 ? -2.908 6.543 -3.281 1.00 88.81 90 TRP A C 1
ATOM 723 O O . TRP A 1 90 ? -1.980 7.328 -3.425 1.00 88.81 90 TRP A O 1
ATOM 733 N N . MET A 1 91 ? -3.208 6.032 -2.081 1.00 89.81 91 MET A N 1
ATOM 734 C CA . MET A 1 91 ? -2.451 6.388 -0.874 1.00 89.81 91 MET A CA 1
ATOM 735 C C . MET A 1 91 ? -1.049 5.792 -0.903 1.00 89.81 91 MET A C 1
ATOM 737 O O . MET A 1 91 ? -0.082 6.448 -0.532 1.00 89.81 91 MET A O 1
ATOM 741 N N . THR A 1 92 ? -0.935 4.553 -1.394 1.00 88.19 92 THR A N 1
ATOM 742 C CA . THR A 1 92 ? 0.373 3.919 -1.588 1.00 88.19 92 THR A CA 1
ATOM 743 C C . THR A 1 92 ? 1.148 4.669 -2.671 1.00 88.19 92 THR A C 1
ATOM 745 O O . THR A 1 92 ? 2.309 4.992 -2.464 1.00 88.19 92 THR A O 1
ATOM 748 N N . LEU A 1 93 ? 0.499 5.016 -3.787 1.00 88.50 93 LEU A N 1
ATOM 749 C CA . LEU A 1 93 ? 1.114 5.803 -4.861 1.00 88.50 93 LEU A CA 1
ATOM 750 C C . LEU A 1 93 ? 1.626 7.161 -4.361 1.00 88.50 93 LEU A C 1
ATOM 752 O O . LEU A 1 93 ? 2.800 7.470 -4.550 1.00 88.50 93 LEU A O 1
ATOM 756 N N . ARG A 1 94 ? 0.796 7.898 -3.617 1.00 87.38 94 ARG A N 1
ATOM 757 C CA . ARG A 1 94 ? 1.159 9.177 -3.000 1.00 87.38 94 ARG A CA 1
ATOM 758 C C . ARG A 1 94 ? 2.353 9.051 -2.052 1.00 87.38 94 ARG A C 1
ATOM 760 O O . ARG A 1 94 ? 3.222 9.916 -2.073 1.00 87.38 94 ARG A O 1
ATOM 767 N N . ALA A 1 95 ? 2.428 7.986 -1.251 1.00 88.25 95 ALA A N 1
ATOM 768 C CA . ALA A 1 95 ? 3.558 7.758 -0.345 1.00 88.25 95 ALA A CA 1
ATOM 769 C C . ALA A 1 95 ? 4.896 7.595 -1.096 1.00 88.25 95 ALA A C 1
ATOM 771 O O . ALA A 1 95 ? 5.934 8.053 -0.622 1.00 88.25 95 ALA A O 1
ATOM 772 N N . PHE A 1 96 ? 4.855 7.019 -2.301 1.00 85.19 96 PHE A N 1
ATOM 773 C CA . PHE A 1 96 ? 5.995 6.920 -3.221 1.00 85.19 96 PHE A CA 1
ATOM 774 C C . PHE A 1 96 ? 6.097 8.110 -4.202 1.00 85.19 96 PHE A C 1
ATOM 776 O O . PHE A 1 96 ? 6.919 8.111 -5.120 1.00 85.19 96 PHE A O 1
ATOM 783 N N . GLY A 1 97 ? 5.271 9.141 -4.009 1.00 82.19 97 GLY A N 1
ATOM 784 C CA . GLY A 1 97 ? 5.270 10.383 -4.776 1.00 82.19 97 GLY A CA 1
ATOM 785 C C . GLY A 1 97 ? 4.713 10.280 -6.198 1.00 82.19 97 GLY A C 1
ATOM 786 O O . GLY A 1 97 ? 5.019 11.163 -6.998 1.00 82.19 97 GLY A O 1
ATOM 787 N N . PHE A 1 98 ? 3.987 9.218 -6.547 1.00 80.38 98 PHE A N 1
ATOM 788 C CA . PHE A 1 98 ? 3.305 9.085 -7.842 1.00 80.38 98 PHE A CA 1
ATOM 789 C C . PHE A 1 98 ? 2.043 9.944 -7.932 1.00 80.38 98 PHE A C 1
ATOM 791 O O . PHE A 1 98 ? 1.397 10.169 -6.882 1.00 80.38 98 PHE A O 1
#

Foldseek 3Di:
DVVVVVVVVVVCCVPPVVVVCVVVVVVLVVLVVPFDVVLVVVLVVLVVLLVCVQVPNPVSVVVLVPDPQKDWDWDQDPNDIGIHIDHDPVSVVVRSPD

Secondary structure (DSSP, 8-state):
-HHHHHHHHHHHIIIIIHHHHHHHHHHHHHHHHT--HHHHHHHHHHHHHHHHHHTT-HHHHHHHHH-TTSEEEEEEETTEEEEEEE--HHHHHHHTT-

Radius of gyration: 22.17 Å; chains: 1; bounding box: 45×28×63 Å

Sequence (98 aa):
MIETLGVIILFVFIYYILPTIIICGGYLLYKIWSANPYEVEKVQQMKHTVKLANAGNQNAILACEEDYQIRKSIRYVDGQIIAHYSVPSWMTLRAFGF

pLDDT: mean 89.35, std 5.74, range [61.09, 95.62]